Protein AF-A0A967FH48-F1 (afdb_monomer_lite)

Secondary structure (DSSP, 8-state):
-GGGSGGGSHHHHHHHHHHHHHHHHHHHHHHHHHHHHHHHH--HHHHHHHHHHHHHHHHHHHHHHHHHHHHS-TT--

pLDDT: mean 91.56, std 11.04, range [44.03, 98.38]

Structure (mmCIF, N/CA/C/O backbone):
data_AF-A0A967FH48-F1
#
_entry.id   AF-A0A967FH48-F1
#
loop_
_atom_site.group_PDB
_atom_site.id
_atom_site.type_symbol
_atom_site.label_atom_id
_atom_site.label_alt_id
_atom_site.label_comp_id
_atom_site.label_asym_id
_atom_site.label_entity_id
_atom_site.label_seq_id
_atom_site.pdbx_PDB_ins_code
_atom_site.Cartn_x
_atom_site.Cartn_y
_atom_site.Cartn_z
_atom_site.occupancy
_atom_site.B_iso_or_equiv
_atom_site.auth_seq_id
_atom_site.auth_comp_id
_atom_site.auth_asym_id
_atom_site.auth_atom_id
_atom_site.pdbx_PDB_model_num
ATOM 1 N N . MET A 1 1 ? 29.803 -2.379 -5.760 1.00 55.34 1 MET A N 1
ATOM 2 C CA . MET A 1 1 ? 28.573 -3.136 -5.422 1.00 55.34 1 MET A CA 1
ATOM 3 C C . MET A 1 1 ? 27.821 -3.500 -6.693 1.00 55.34 1 MET A C 1
ATOM 5 O O . MET A 1 1 ? 27.371 -2.604 -7.392 1.00 55.34 1 MET A O 1
ATOM 9 N N . LYS A 1 2 ? 27.692 -4.795 -7.011 1.00 69.81 2 LYS A N 1
ATOM 10 C CA . LYS A 1 2 ? 26.963 -5.281 -8.203 1.00 69.81 2 LYS A CA 1
ATOM 11 C C . LYS A 1 2 ? 25.435 -5.062 -8.123 1.00 69.81 2 LYS A C 1
ATOM 13 O O . LYS A 1 2 ? 24.761 -5.146 -9.138 1.00 69.81 2 LYS A O 1
ATOM 18 N N . ILE A 1 3 ? 24.911 -4.727 -6.940 1.00 75.06 3 ILE A N 1
ATOM 19 C CA . ILE A 1 3 ? 23.472 -4.639 -6.629 1.00 75.06 3 ILE A CA 1
ATOM 20 C C . ILE A 1 3 ? 22.770 -3.472 -7.348 1.00 75.06 3 ILE A C 1
ATOM 22 O O . ILE A 1 3 ? 21.646 -3.627 -7.806 1.00 75.06 3 ILE A O 1
ATOM 26 N N . PHE A 1 4 ? 23.433 -2.325 -7.527 1.00 84.94 4 PHE A N 1
ATOM 27 C CA . PHE A 1 4 ? 22.819 -1.142 -8.154 1.00 84.94 4 PHE A CA 1
ATOM 28 C C . PHE A 1 4 ? 23.000 -1.071 -9.674 1.00 84.94 4 PHE A C 1
ATOM 30 O O . PHE A 1 4 ? 22.642 -0.073 -10.294 1.00 84.94 4 PHE A O 1
ATOM 37 N N . HIS A 1 5 ? 23.559 -2.112 -10.298 1.00 88.56 5 HIS A N 1
ATOM 38 C CA . HIS A 1 5 ? 23.807 -2.099 -11.739 1.00 88.56 5 HIS A CA 1
ATOM 39 C C . HIS A 1 5 ? 22.500 -2.013 -12.544 1.00 88.56 5 HIS A C 1
ATOM 41 O O . HIS A 1 5 ? 22.448 -1.298 -13.539 1.00 88.56 5 HIS A O 1
ATOM 47 N N . ALA A 1 6 ? 21.430 -2.662 -12.072 1.00 85.94 6 ALA A N 1
ATOM 48 C CA . ALA A 1 6 ? 20.118 -2.640 -12.721 1.00 85.94 6 ALA A CA 1
ATOM 49 C C . ALA A 1 6 ? 19.488 -1.233 -12.768 1.00 85.94 6 ALA A C 1
ATOM 51 O O . ALA A 1 6 ? 18.814 -0.899 -13.737 1.00 85.94 6 ALA A O 1
ATOM 52 N N . LEU A 1 7 ? 19.776 -0.370 -11.782 1.00 91.25 7 LEU A N 1
ATOM 53 C CA . LEU A 1 7 ? 19.271 1.012 -11.729 1.00 91.25 7 LEU A CA 1
ATOM 54 C C . LEU A 1 7 ? 19.894 1.934 -12.787 1.00 91.25 7 LEU A C 1
ATOM 56 O O . LEU A 1 7 ? 19.436 3.059 -12.963 1.00 91.25 7 LEU A O 1
ATOM 60 N N . LYS A 1 8 ? 20.923 1.480 -13.515 1.00 92.94 8 LYS A N 1
ATOM 61 C CA . LYS A 1 8 ? 21.464 2.231 -14.656 1.00 92.94 8 LYS A CA 1
ATOM 62 C C . LYS A 1 8 ? 20.516 2.230 -15.858 1.00 92.94 8 LYS A C 1
ATOM 64 O O . LYS A 1 8 ? 20.605 3.122 -16.697 1.00 92.94 8 LYS A O 1
ATOM 69 N N . HIS A 1 9 ? 19.609 1.257 -15.948 1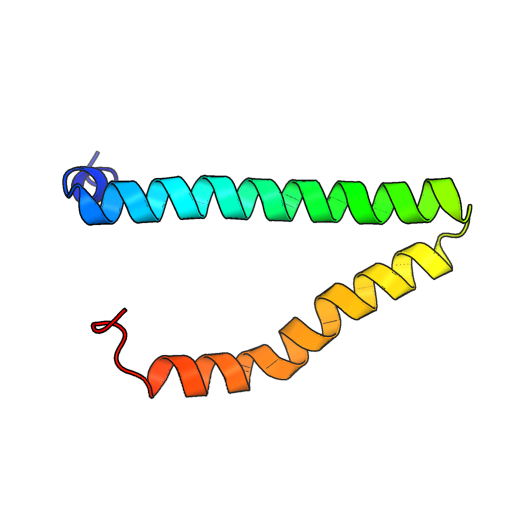.00 94.88 9 HIS A N 1
ATOM 70 C CA . HIS A 1 9 ? 18.577 1.231 -16.980 1.00 94.88 9 HIS A CA 1
ATOM 71 C C . HIS A 1 9 ? 17.423 2.150 -16.568 1.00 94.88 9 HIS A C 1
ATOM 73 O O . HIS A 1 9 ? 16.737 1.886 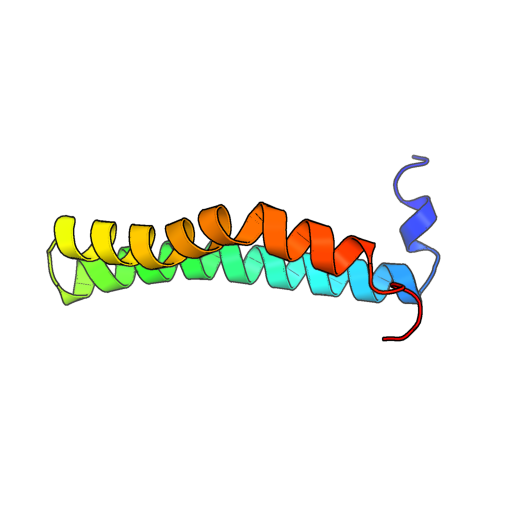-15.581 1.00 94.88 9 HIS A O 1
ATOM 79 N N . ARG A 1 10 ? 17.204 3.232 -17.327 1.00 92.75 10 ARG A N 1
ATOM 80 C CA . ARG A 1 10 ? 16.242 4.295 -16.982 1.00 92.75 10 ARG A CA 1
ATOM 81 C C . ARG A 1 10 ? 14.825 3.773 -16.734 1.00 92.75 10 ARG A C 1
ATOM 83 O O . ARG A 1 10 ? 14.205 4.167 -15.755 1.00 92.75 10 ARG A O 1
ATOM 90 N N . GLU A 1 11 ? 14.322 2.895 -17.598 1.00 92.38 11 GLU A N 1
ATOM 91 C CA . GLU A 1 11 ? 12.966 2.337 -17.475 1.00 92.38 11 GLU A CA 1
ATOM 92 C C . GLU A 1 11 ? 12.807 1.529 -16.185 1.00 92.38 11 GLU A C 1
ATOM 94 O O . GLU A 1 11 ? 11.864 1.739 -15.423 1.00 92.38 11 GLU A O 1
ATOM 99 N N . PHE A 1 12 ? 13.791 0.679 -15.882 1.00 92.19 12 PHE A N 1
ATOM 100 C CA . PHE A 1 12 ? 13.819 -0.077 -14.636 1.00 92.19 12 PHE A CA 1
ATOM 101 C C . PHE A 1 12 ? 13.896 0.845 -13.416 1.00 92.19 12 PHE A C 1
ATOM 103 O O . PHE A 1 12 ? 13.165 0.641 -12.453 1.00 92.19 12 PHE A O 1
ATOM 110 N N . ALA A 1 13 ? 14.741 1.879 -13.454 1.00 94.75 13 ALA A N 1
ATOM 111 C CA . ALA A 1 13 ? 14.890 2.823 -12.350 1.00 94.75 13 ALA A CA 1
ATOM 112 C C . ALA A 1 13 ? 13.588 3.583 -12.046 1.00 94.75 13 ALA A C 1
ATOM 114 O O . ALA A 1 13 ? 13.252 3.766 -10.876 1.00 94.75 13 ALA A O 1
ATOM 115 N N . LEU A 1 14 ? 12.836 3.979 -13.080 1.00 95.88 14 LEU A N 1
ATOM 116 C CA . LEU A 1 14 ? 11.539 4.643 -12.925 1.00 95.88 14 LEU A CA 1
ATOM 117 C C . LEU A 1 14 ? 10.502 3.718 -12.279 1.00 95.88 14 LEU A C 1
ATOM 119 O O . LEU A 1 14 ? 9.861 4.113 -11.305 1.00 95.88 14 LEU A O 1
ATOM 123 N N . ILE A 1 15 ? 10.376 2.479 -12.770 1.00 94.25 15 ILE A N 1
ATOM 124 C CA . ILE A 1 15 ? 9.451 1.491 -12.194 1.00 94.25 15 ILE A CA 1
ATOM 125 C C . ILE A 1 15 ? 9.850 1.168 -10.755 1.00 94.25 15 ILE A C 1
ATOM 127 O O . ILE A 1 15 ? 9.002 1.158 -9.867 1.00 94.25 15 ILE A O 1
ATOM 131 N N . TRP A 1 16 ? 11.138 0.936 -10.505 1.00 94.94 16 TRP A N 1
ATOM 132 C CA . TRP A 1 16 ? 11.645 0.599 -9.180 1.00 94.94 16 TRP A CA 1
ATOM 133 C C . TRP A 1 16 ? 11.409 1.731 -8.175 1.00 94.94 16 TRP A C 1
ATOM 135 O O . TRP A 1 16 ? 10.927 1.479 -7.071 1.00 94.94 16 TRP A O 1
ATOM 145 N N . GLY A 1 17 ? 11.690 2.979 -8.563 1.00 97.00 17 GLY A N 1
ATOM 146 C CA . GLY A 1 17 ? 11.449 4.152 -7.724 1.00 97.00 17 GLY A CA 1
ATOM 147 C C . GLY A 1 17 ? 9.963 4.355 -7.431 1.00 97.00 17 GLY A C 1
ATOM 148 O O . GLY A 1 17 ? 9.583 4.487 -6.269 1.00 97.00 17 GLY A O 1
ATOM 149 N N . GLY A 1 18 ? 9.116 4.294 -8.465 1.00 97.31 18 GLY A N 1
ATOM 150 C CA . GLY A 1 18 ? 7.664 4.405 -8.318 1.00 97.31 18 GLY A CA 1
ATOM 151 C C . GLY A 1 18 ? 7.089 3.323 -7.406 1.00 97.31 18 GLY A C 1
ATOM 152 O O . GLY A 1 18 ? 6.414 3.637 -6.432 1.00 97.31 18 GLY A O 1
ATOM 153 N N . GLN A 1 19 ? 7.441 2.056 -7.646 1.00 96.62 19 GLN A N 1
ATOM 154 C CA . GLN A 1 19 ? 7.014 0.927 -6.812 1.00 96.62 19 GLN A CA 1
ATOM 155 C C . GLN A 1 19 ? 7.496 1.046 -5.366 1.00 96.62 19 GLN A C 1
ATOM 157 O O . GLN A 1 19 ? 6.770 0.681 -4.444 1.00 96.62 19 GLN A O 1
ATOM 162 N N . THR A 1 20 ? 8.706 1.563 -5.149 1.00 97.25 20 THR A N 1
ATOM 163 C CA . THR A 1 20 ? 9.229 1.787 -3.797 1.00 97.25 20 THR A CA 1
ATOM 164 C C . THR A 1 20 ? 8.379 2.813 -3.055 1.00 97.25 20 THR A C 1
ATOM 166 O O . THR A 1 20 ? 7.940 2.543 -1.940 1.00 97.25 20 THR A O 1
ATOM 169 N N . ILE A 1 21 ? 8.090 3.956 -3.683 1.00 98.19 21 ILE A N 1
ATOM 170 C CA . ILE A 1 21 ? 7.247 4.999 -3.085 1.00 98.19 21 ILE A CA 1
ATOM 171 C C . ILE A 1 21 ? 5.829 4.473 -2.836 1.00 98.19 21 ILE A C 1
ATOM 173 O O . ILE A 1 21 ? 5.305 4.664 -1.742 1.00 98.19 21 ILE A O 1
ATOM 177 N N . SER A 1 22 ? 5.230 3.766 -3.801 1.00 98.38 22 SER A N 1
ATOM 178 C CA . SER A 1 22 ? 3.894 3.177 -3.648 1.00 98.38 22 SER A CA 1
ATOM 179 C C . SER A 1 22 ? 3.825 2.220 -2.461 1.00 98.38 22 SER A C 1
ATOM 181 O O . SER A 1 22 ? 2.964 2.384 -1.606 1.00 98.38 22 SER A O 1
ATOM 183 N N . ARG A 1 23 ? 4.784 1.294 -2.331 1.00 97.88 23 ARG A N 1
ATOM 184 C CA . ARG A 1 23 ? 4.804 0.334 -1.213 1.00 97.88 23 ARG A CA 1
ATOM 185 C C . ARG A 1 23 ? 4.993 0.999 0.147 1.00 97.88 23 ARG A C 1
ATOM 187 O O . ARG A 1 23 ? 4.440 0.529 1.143 1.00 97.88 23 ARG A O 1
ATOM 194 N N . LEU A 1 24 ? 5.771 2.080 0.204 1.00 98.38 24 LEU A N 1
ATOM 195 C CA . LEU A 1 24 ? 5.884 2.889 1.418 1.00 98.38 24 LEU A CA 1
ATOM 196 C C . LEU A 1 24 ? 4.550 3.567 1.748 1.00 98.38 24 LEU A C 1
ATOM 198 O O . LEU A 1 24 ? 4.119 3.521 2.898 1.00 98.38 24 LEU A O 1
ATOM 202 N N . GLY A 1 25 ? 3.878 4.133 0.744 1.00 98.00 25 GLY A N 1
ATOM 203 C CA . GLY A 1 25 ? 2.541 4.708 0.880 1.00 98.00 25 GLY A CA 1
ATOM 204 C C . GLY A 1 25 ? 1.518 3.699 1.400 1.00 98.00 25 GLY A C 1
ATOM 205 O O . GLY A 1 25 ? 0.827 3.994 2.371 1.00 98.00 25 GLY A O 1
ATOM 206 N N . ASP A 1 26 ? 1.485 2.494 0.832 1.00 96.81 26 ASP A N 1
ATOM 207 C CA . ASP A 1 26 ? 0.586 1.414 1.259 1.00 96.81 26 ASP A CA 1
ATOM 208 C C . ASP A 1 26 ? 0.827 1.023 2.725 1.00 96.81 26 ASP A C 1
ATOM 210 O O . ASP A 1 26 ? -0.115 0.872 3.504 1.00 96.81 26 ASP A O 1
ATOM 214 N N . SER A 1 27 ? 2.099 0.927 3.129 1.00 96.12 27 SER A N 1
ATOM 215 C CA . SER A 1 27 ? 2.478 0.596 4.510 1.00 96.12 27 SER A CA 1
ATOM 216 C C . SER A 1 27 ? 2.021 1.674 5.498 1.00 96.12 27 SER A C 1
ATOM 218 O O . SER A 1 27 ? 1.477 1.367 6.560 1.00 96.12 27 SER A O 1
ATOM 220 N N . LEU A 1 28 ? 2.203 2.949 5.141 1.00 98.12 28 LEU A N 1
ATOM 221 C CA . LEU A 1 28 ? 1.738 4.077 5.950 1.00 98.12 28 LEU A CA 1
ATOM 222 C C . LEU A 1 28 ? 0.210 4.134 6.012 1.00 98.12 28 LEU A C 1
ATOM 224 O O . LEU A 1 28 ? -0.349 4.349 7.087 1.00 98.12 28 LEU A O 1
ATOM 228 N N . TYR A 1 29 ? -0.463 3.904 4.884 1.00 97.06 29 TYR A N 1
ATOM 229 C CA . TYR A 1 29 ? -1.919 3.858 4.807 1.00 97.06 29 TYR A CA 1
ATOM 230 C C . TYR A 1 29 ? -2.496 2.778 5.722 1.00 97.06 29 TYR A C 1
ATOM 232 O O . TYR A 1 29 ? -3.453 3.044 6.442 1.00 97.06 29 TYR A O 1
ATOM 240 N N . GLN A 1 30 ? -1.897 1.587 5.756 1.00 95.25 30 GLN A N 1
ATOM 241 C CA . GLN A 1 30 ? -2.375 0.495 6.603 1.00 95.25 30 GLN A CA 1
ATOM 242 C C . GLN A 1 30 ? -2.325 0.854 8.097 1.00 95.25 30 GLN A C 1
ATOM 244 O O . GLN A 1 30 ? -3.281 0.590 8.830 1.00 95.25 30 GLN A O 1
ATOM 249 N N . ILE A 1 31 ? -1.245 1.506 8.541 1.00 96.06 31 ILE A N 1
ATOM 250 C CA . ILE A 1 31 ? -1.107 1.995 9.921 1.00 96.06 31 ILE A CA 1
ATOM 251 C C . ILE A 1 31 ? -2.136 3.097 10.199 1.00 96.06 31 ILE A C 1
ATOM 253 O O . ILE A 1 31 ? -2.844 3.046 11.206 1.00 96.06 31 ILE A O 1
ATOM 257 N N . ALA A 1 32 ? -2.242 4.071 9.292 1.00 97.69 32 ALA A N 1
ATOM 258 C CA . ALA A 1 32 ? -3.157 5.198 9.430 1.00 97.69 32 ALA A CA 1
ATOM 259 C C . ALA A 1 32 ? -4.622 4.746 9.473 1.00 97.69 32 ALA A C 1
ATOM 261 O O . ALA A 1 32 ? -5.380 5.232 10.304 1.00 97.69 32 ALA A O 1
ATOM 262 N N . LEU A 1 33 ? -5.016 3.789 8.630 1.00 97.19 33 LEU A N 1
ATOM 263 C CA . LEU A 1 33 ? -6.367 3.238 8.601 1.00 97.19 33 LEU A CA 1
ATOM 264 C C . LEU A 1 33 ? -6.707 2.531 9.917 1.00 97.19 33 LEU A C 1
ATOM 266 O O . LEU A 1 33 ? -7.768 2.786 10.483 1.00 97.19 33 LEU A O 1
ATOM 270 N N . ALA A 1 34 ? -5.811 1.676 10.420 1.00 95.38 34 ALA A N 1
ATOM 271 C CA . ALA A 1 34 ? -6.015 0.980 11.689 1.00 95.38 34 ALA A CA 1
ATOM 272 C C . ALA A 1 34 ? -6.209 1.974 12.841 1.00 95.38 34 ALA A C 1
ATOM 274 O O . ALA A 1 34 ? -7.187 1.894 13.588 1.00 95.38 34 ALA A O 1
ATOM 275 N N . TRP A 1 35 ? -5.304 2.953 12.929 1.00 97.06 35 TRP A N 1
ATOM 276 C CA . TRP A 1 35 ? -5.362 4.008 13.933 1.00 97.06 35 TRP A CA 1
ATOM 277 C C . TRP A 1 35 ? -6.645 4.830 13.817 1.00 97.06 35 TRP A C 1
ATOM 279 O O . TRP A 1 35 ? -7.331 5.053 14.810 1.00 97.06 35 TRP A O 1
ATOM 289 N N . TRP A 1 36 ? -7.004 5.248 12.605 1.00 98.00 36 TRP A N 1
ATOM 290 C CA . TRP A 1 36 ? -8.174 6.083 12.354 1.00 98.00 36 TRP A CA 1
ATOM 291 C C . TRP A 1 36 ? -9.483 5.383 12.729 1.00 98.00 36 TRP A C 1
ATOM 293 O O . TRP A 1 36 ? -10.363 6.000 13.328 1.00 98.00 36 TRP A O 1
ATOM 303 N N . VAL A 1 37 ? -9.613 4.083 12.437 1.00 97.88 37 VAL A N 1
ATOM 304 C CA . VAL A 1 37 ? -10.789 3.303 12.854 1.00 97.88 37 VAL A CA 1
ATOM 305 C C . VAL A 1 37 ? -10.869 3.228 14.375 1.00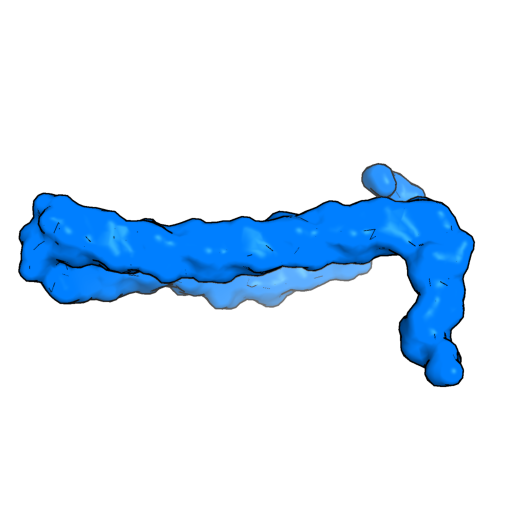 97.88 37 VAL A C 1
ATOM 307 O O . VAL A 1 37 ? -11.951 3.422 14.936 1.00 97.88 37 VAL A O 1
ATOM 310 N N . LEU A 1 38 ? -9.743 2.981 15.050 1.00 98.06 38 LEU A N 1
ATOM 311 C CA . LEU A 1 38 ? -9.701 2.958 16.509 1.00 98.0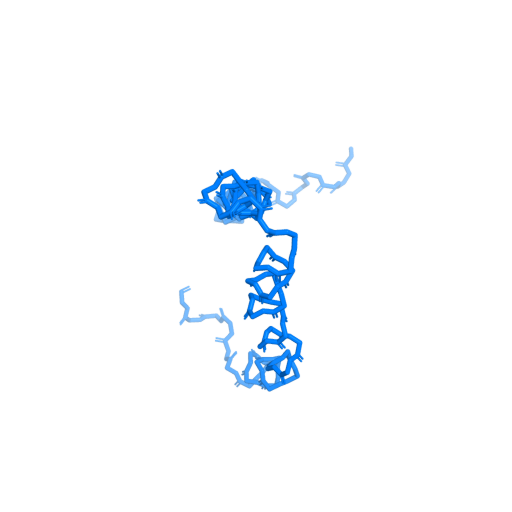6 38 LEU A CA 1
ATOM 312 C C . LEU A 1 38 ? -10.082 4.321 17.101 1.00 98.06 38 LEU A C 1
ATOM 314 O O . LEU A 1 38 ? -10.904 4.373 18.008 1.00 98.06 38 LEU A O 1
ATOM 318 N N . GLU A 1 39 ? -9.554 5.417 16.557 1.00 98.19 39 GLU A N 1
ATOM 319 C CA . GLU A 1 39 ? -9.859 6.779 17.005 1.00 98.19 39 GLU A CA 1
ATOM 320 C C . GLU A 1 39 ? -11.339 7.136 16.805 1.00 98.19 39 GLU A C 1
ATOM 322 O O . GLU A 1 39 ? -11.962 7.728 17.686 1.00 98.19 39 GLU A O 1
ATOM 327 N N . LYS A 1 40 ? -11.932 6.762 15.663 1.00 98.31 40 LYS A N 1
ATOM 328 C CA . LYS A 1 40 ? -13.326 7.106 15.347 1.00 98.31 40 LYS A CA 1
ATOM 329 C C . LYS A 1 40 ? -14.365 6.232 16.023 1.00 98.31 40 LYS A C 1
ATOM 331 O O . LYS A 1 40 ? -15.461 6.715 16.292 1.00 98.31 40 LYS A O 1
ATOM 336 N N . THR A 1 41 ? -14.055 4.965 16.269 1.00 97.56 41 THR A N 1
ATOM 337 C CA . THR A 1 41 ? -15.021 4.017 16.846 1.00 97.56 41 THR A CA 1
ATOM 338 C C . THR A 1 41 ? -14.774 3.732 18.323 1.00 97.56 41 THR A C 1
ATOM 340 O O . THR A 1 41 ? -15.667 3.220 18.992 1.00 97.56 41 THR A O 1
ATOM 343 N N . GLY A 1 42 ? -13.564 3.994 18.831 1.00 97.25 42 GLY A N 1
ATOM 344 C CA . GLY A 1 42 ? -13.112 3.544 20.150 1.00 97.25 42 GLY A CA 1
ATOM 345 C C . GLY A 1 42 ? -13.027 2.018 20.291 1.00 97.25 42 GLY A C 1
ATOM 346 O O . GLY A 1 42 ? -12.811 1.517 21.391 1.00 97.25 42 GLY A O 1
ATOM 347 N N . SER A 1 43 ? -13.225 1.264 19.203 1.00 97.00 43 SER A N 1
ATOM 348 C CA . SER A 1 43 ? -13.441 -0.180 19.242 1.00 97.00 43 SER A CA 1
ATOM 349 C C . SER A 1 43 ? -12.315 -0.950 18.557 1.00 97.00 43 SER A C 1
ATOM 351 O O . SER A 1 43 ? -12.143 -0.915 17.336 1.00 97.00 43 SER A O 1
ATOM 353 N N . ALA A 1 44 ? -11.585 -1.735 19.352 1.00 95.75 44 ALA A N 1
ATOM 354 C CA . ALA A 1 44 ? -10.553 -2.638 18.850 1.00 95.75 44 ALA A CA 1
ATOM 355 C C . ALA A 1 44 ? -11.130 -3.758 17.964 1.00 95.75 44 ALA A C 1
ATOM 357 O O . ALA A 1 44 ? -10.461 -4.213 17.036 1.00 95.75 44 ALA A O 1
ATOM 358 N N . THR A 1 45 ? -12.377 -4.183 18.199 1.00 97.88 45 THR A N 1
ATOM 359 C CA . THR A 1 45 ? -13.035 -5.202 17.365 1.00 97.88 45 THR A CA 1
ATOM 360 C C . THR A 1 45 ? -13.402 -4.648 15.993 1.00 97.88 45 THR A C 1
ATOM 362 O O . THR A 1 45 ? -13.212 -5.337 14.990 1.00 97.88 45 THR A O 1
ATOM 365 N N . ALA A 1 46 ? -13.850 -3.390 15.917 1.00 97.19 46 ALA A N 1
ATOM 366 C CA . ALA A 1 46 ? -14.104 -2.717 14.645 1.00 97.19 46 ALA A CA 1
ATOM 367 C C . ALA A 1 46 ? -12.807 -2.556 13.836 1.00 97.19 46 ALA A C 1
ATOM 369 O O . ALA A 1 46 ? -12.764 -2.930 12.664 1.00 97.19 46 ALA A O 1
ATOM 370 N N . MET A 1 47 ? -11.727 -2.097 14.481 1.00 97.81 47 MET A N 1
ATOM 371 C CA . MET A 1 47 ? -10.392 -2.023 13.873 1.00 97.81 47 MET A CA 1
ATOM 372 C C . MET A 1 47 ? -9.933 -3.389 13.343 1.00 97.81 47 MET A C 1
ATOM 374 O O . MET A 1 47 ? -9.548 -3.501 12.179 1.00 97.81 47 MET A O 1
ATOM 378 N N . GLY A 1 48 ? -10.013 -4.437 14.170 1.00 96.44 48 GLY A N 1
ATOM 379 C CA . GLY A 1 48 ? -9.636 -5.796 13.778 1.00 96.44 48 GLY A CA 1
ATOM 380 C C . GLY A 1 48 ? -10.447 -6.311 12.589 1.00 96.44 48 GLY A C 1
ATOM 381 O O . GLY A 1 48 ? -9.880 -6.883 11.662 1.00 96.44 48 GLY A O 1
ATOM 382 N N . THR A 1 49 ? -11.752 -6.035 12.563 1.00 97.31 49 THR A N 1
ATOM 383 C CA . THR A 1 49 ? -12.634 -6.430 11.455 1.00 97.31 49 THR A CA 1
ATOM 384 C C . THR A 1 49 ? -12.233 -5.749 10.147 1.00 97.31 49 THR A C 1
ATOM 386 O O . THR A 1 49 ? -12.120 -6.415 9.120 1.00 97.31 49 THR A O 1
ATOM 389 N N . VAL A 1 50 ? -11.956 -4.441 10.175 1.00 96.81 50 VAL A N 1
ATOM 390 C CA . VAL A 1 50 ? -11.481 -3.711 8.989 1.00 96.81 50 VAL A CA 1
ATOM 391 C C . VAL A 1 50 ? -10.160 -4.297 8.491 1.00 96.81 50 VAL A C 1
ATOM 393 O O . VAL A 1 50 ? -10.030 -4.599 7.306 1.00 96.81 50 VAL A O 1
ATOM 396 N N . LEU A 1 51 ? -9.201 -4.546 9.387 1.00 95.19 51 LEU A N 1
ATOM 397 C CA . LEU A 1 51 ? -7.922 -5.156 9.017 1.00 95.19 51 LEU A CA 1
ATOM 398 C C . LEU A 1 51 ? -8.098 -6.548 8.395 1.00 95.19 51 LEU A C 1
ATOM 400 O O . LEU A 1 51 ? -7.497 -6.836 7.358 1.00 95.19 51 LEU A O 1
ATOM 404 N N . MET A 1 52 ? -8.974 -7.382 8.956 1.00 96.62 52 MET A N 1
ATOM 405 C CA . MET A 1 52 ? -9.310 -8.685 8.378 1.00 96.62 52 MET A CA 1
ATOM 406 C C . MET A 1 52 ? -9.892 -8.544 6.970 1.00 96.62 52 MET A C 1
ATOM 408 O O . MET A 1 52 ? -9.444 -9.238 6.060 1.00 96.62 52 MET A O 1
ATOM 412 N N . LEU A 1 53 ? -10.822 -7.612 6.754 1.00 96.19 53 LEU A N 1
ATOM 413 C CA . LEU A 1 53 ? -11.433 -7.387 5.440 1.00 96.19 53 LEU A CA 1
ATOM 4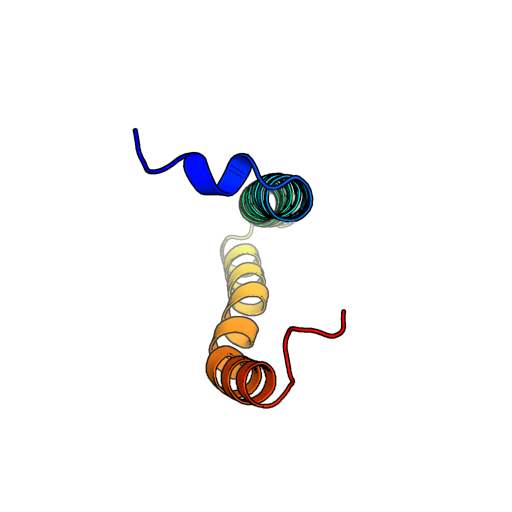14 C C . LEU A 1 53 ? -10.449 -6.845 4.395 1.00 96.19 53 LEU A C 1
ATOM 416 O O . LEU A 1 53 ? -10.626 -7.119 3.213 1.00 96.19 53 LEU A O 1
ATOM 420 N N . THR A 1 54 ? -9.395 -6.135 4.803 1.00 92.19 54 THR A N 1
ATOM 421 C CA . THR A 1 54 ? -8.329 -5.712 3.872 1.00 92.19 54 THR A CA 1
ATOM 422 C C . THR A 1 54 ? -7.365 -6.844 3.505 1.00 92.19 54 THR A C 1
ATOM 424 O O . THR A 1 54 ? -6.808 -6.851 2.411 1.00 92.19 54 THR A O 1
ATOM 427 N N . THR A 1 55 ? -7.176 -7.822 4.395 1.00 93.25 55 THR A N 1
ATOM 428 C CA . THR A 1 55 ? -6.104 -8.825 4.280 1.00 93.25 55 THR A CA 1
ATOM 429 C C . THR A 1 55 ? -6.605 -10.191 3.797 1.00 93.25 55 THR A C 1
ATOM 431 O O . THR A 1 55 ? -5.944 -10.851 2.996 1.00 93.25 55 THR A O 1
ATOM 434 N N . ILE A 1 56 ? -7.786 -10.631 4.239 1.00 96.88 56 ILE A N 1
ATOM 435 C CA . ILE A 1 56 ? -8.350 -11.941 3.874 1.00 96.88 56 ILE A CA 1
ATOM 436 C C . ILE A 1 56 ? -8.554 -12.074 2.358 1.00 96.88 56 ILE A C 1
ATOM 438 O O . ILE A 1 56 ? -8.097 -13.077 1.807 1.00 96.88 56 ILE A O 1
ATOM 442 N N . PRO A 1 57 ? -9.168 -11.106 1.646 1.00 95.06 57 PRO A N 1
ATOM 443 C CA . PRO A 1 57 ? -9.337 -11.224 0.200 1.00 95.06 57 PRO A CA 1
ATOM 444 C C . PRO A 1 57 ? -8.002 -11.390 -0.530 1.00 95.06 57 PRO A C 1
ATOM 446 O O . PRO A 1 57 ? -7.903 -12.223 -1.426 1.00 95.06 57 PRO A O 1
ATOM 449 N N . LEU A 1 58 ? -6.954 -10.671 -0.107 1.00 93.81 58 LEU A N 1
ATOM 450 C CA . LEU A 1 58 ? -5.617 -10.813 -0.683 1.00 93.81 58 LEU A CA 1
ATOM 451 C C . LEU A 1 58 ? -5.122 -12.261 -0.585 1.00 93.81 58 LEU A C 1
ATOM 453 O O . LEU A 1 58 ? -4.675 -12.815 -1.584 1.00 93.81 58 LEU A O 1
ATOM 457 N N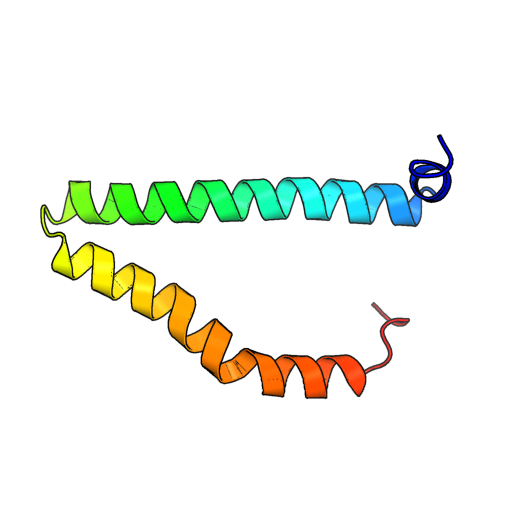 . PHE A 1 59 ? -5.240 -12.889 0.588 1.00 95.00 59 PHE A N 1
ATOM 458 C CA . PHE A 1 59 ? -4.844 -14.287 0.768 1.00 95.00 59 PHE A CA 1
ATOM 459 C C . PHE A 1 59 ? -5.698 -15.256 -0.050 1.00 95.00 59 PHE A C 1
ATOM 461 O O . PHE A 1 59 ? -5.153 -16.164 -0.677 1.00 95.00 59 PHE A O 1
ATOM 468 N N . LEU A 1 60 ? -7.018 -15.052 -0.082 1.00 96.56 60 LEU A N 1
ATOM 469 C CA . LEU A 1 60 ? -7.942 -15.909 -0.829 1.00 96.56 60 LEU A CA 1
ATOM 470 C C . LEU A 1 60 ? -7.664 -15.882 -2.335 1.00 96.56 60 LEU A C 1
ATOM 472 O O . LEU A 1 60 ? -7.711 -16.918 -2.997 1.00 96.56 60 LEU A O 1
ATOM 476 N N . PHE A 1 61 ? -7.346 -14.706 -2.874 1.00 96.19 61 PHE A N 1
ATOM 477 C CA . PHE A 1 61 ? -7.114 -14.521 -4.303 1.00 96.19 61 PHE A CA 1
ATOM 478 C C . PHE A 1 61 ? -5.637 -14.584 -4.702 1.00 96.19 61 PHE A C 1
ATOM 480 O O . PHE A 1 61 ? -5.342 -14.458 -5.889 1.00 96.19 61 PHE A O 1
ATOM 487 N N . LEU A 1 62 ? -4.710 -14.835 -3.769 1.00 94.75 62 LEU A N 1
ATOM 488 C CA . LEU A 1 62 ? -3.270 -14.839 -4.048 1.00 94.75 62 LEU A CA 1
ATOM 489 C C . LEU A 1 62 ? -2.894 -15.850 -5.140 1.00 94.75 62 LEU A C 1
ATOM 491 O O . LEU A 1 62 ? -2.215 -15.503 -6.104 1.00 94.75 62 LEU A O 1
ATOM 495 N N . LEU A 1 63 ? -3.366 -17.094 -5.011 1.00 94.50 63 LEU A N 1
ATOM 496 C CA . LEU A 1 63 ? -3.060 -18.168 -5.964 1.00 94.50 63 LEU A CA 1
ATOM 497 C C . LEU A 1 63 ? -3.722 -17.935 -7.322 1.00 94.50 63 LEU A C 1
ATOM 499 O O . LEU A 1 63 ? -3.104 -18.158 -8.359 1.00 94.50 63 LEU A O 1
ATOM 503 N N . ILE A 1 64 ? -4.969 -17.462 -7.316 1.00 95.12 64 ILE A N 1
ATOM 504 C CA . ILE A 1 64 ? -5.727 -17.181 -8.539 1.00 95.12 64 ILE A CA 1
ATOM 505 C C . ILE A 1 64 ? -5.065 -16.026 -9.294 1.00 95.12 64 ILE A C 1
ATOM 507 O O . ILE A 1 64 ? -4.799 -16.141 -10.489 1.00 95.12 64 ILE A O 1
ATOM 511 N N . GLY A 1 65 ? -4.733 -14.944 -8.589 1.00 91.69 65 GLY A N 1
ATOM 512 C CA . GLY A 1 65 ? -4.012 -13.803 -9.141 1.00 91.69 65 GLY A CA 1
ATOM 513 C C . GLY A 1 65 ? -2.641 -14.196 -9.687 1.00 91.69 65 GLY A C 1
ATOM 514 O O . GLY A 1 65 ? -2.293 -13.771 -10.785 1.00 91.69 65 GLY A O 1
ATOM 515 N N . GLY A 1 66 ? -1.899 -15.059 -8.982 1.00 91.62 66 GLY A N 1
ATOM 516 C CA . GLY A 1 66 ? -0.620 -15.599 -9.451 1.00 91.62 66 GLY A CA 1
ATOM 517 C C . GLY A 1 66 ? -0.758 -16.421 -10.734 1.00 91.62 66 GLY A C 1
ATOM 518 O O . GLY A 1 66 ? -0.093 -16.137 -11.726 1.00 91.62 66 GLY A O 1
ATOM 519 N N . ALA A 1 67 ? -1.695 -17.372 -10.761 1.00 92.75 67 ALA A N 1
ATOM 520 C CA . ALA A 1 67 ? -1.955 -18.200 -11.938 1.00 92.75 67 ALA A CA 1
ATOM 521 C C . ALA A 1 67 ? -2.391 -17.373 -13.161 1.00 92.75 67 ALA A C 1
ATOM 523 O O . ALA A 1 67 ? -2.023 -17.688 -14.294 1.00 92.75 67 ALA A O 1
ATOM 524 N N . ILE A 1 68 ? -3.166 -16.307 -12.940 1.00 91.62 68 ILE A N 1
ATOM 525 C CA . ILE A 1 68 ? -3.523 -15.337 -13.979 1.00 91.62 68 ILE A CA 1
ATOM 526 C C . ILE A 1 68 ? -2.270 -14.576 -14.433 1.00 91.62 68 ILE A C 1
ATOM 528 O O . ILE A 1 68 ? -1.981 -14.548 -15.627 1.00 91.62 68 ILE A O 1
ATOM 532 N N . ALA A 1 69 ? -1.495 -14.010 -13.507 1.00 89.50 69 ALA A N 1
ATOM 533 C CA . ALA A 1 69 ? -0.300 -13.223 -13.816 1.00 89.50 69 ALA A CA 1
ATOM 534 C C . ALA A 1 69 ? 0.772 -14.008 -14.591 1.00 89.50 69 ALA A C 1
ATOM 536 O O . ALA A 1 69 ? 1.512 -13.416 -15.373 1.00 89.50 69 ALA A O 1
ATOM 537 N N . ASP A 1 70 ? 0.842 -15.325 -14.404 1.00 90.44 70 ASP A N 1
ATOM 538 C CA . ASP A 1 70 ? 1.768 -16.190 -15.138 1.00 90.44 70 ASP A CA 1
ATOM 539 C C . ASP A 1 70 ? 1.261 -16.554 -16.542 1.00 90.44 70 ASP A C 1
ATOM 541 O O . ASP A 1 70 ? 2.057 -16.827 -17.441 1.00 90.44 70 ASP A O 1
ATOM 545 N N . ARG A 1 71 ? -0.061 -16.529 -16.763 1.00 86.94 71 ARG A N 1
ATOM 546 C CA . ARG A 1 71 ? -0.671 -16.806 -18.074 1.00 86.94 71 ARG A CA 1
ATOM 547 C C . ARG A 1 71 ? -0.630 -15.616 -19.029 1.00 86.94 71 ARG A C 1
ATOM 549 O O . ARG A 1 71 ? -0.627 -15.824 -20.241 1.00 86.94 71 ARG A O 1
ATOM 556 N N . PHE A 1 72 ? -0.611 -14.388 -18.519 1.00 83.56 72 PHE A N 1
ATOM 557 C CA . PHE A 1 72 ? -0.551 -13.184 -19.347 1.00 83.56 72 PHE A CA 1
ATOM 558 C C . PHE A 1 72 ? 0.898 -12.697 -19.500 1.00 83.56 72 PHE A C 1
ATOM 560 O O . PHE A 1 72 ? 1.615 -12.499 -18.523 1.00 83.56 72 PHE A O 1
ATOM 567 N N . SER A 1 73 ? 1.346 -12.500 -20.747 1.00 75.88 73 SER A N 1
ATOM 568 C CA . SER A 1 73 ? 2.698 -12.002 -21.030 1.00 75.88 73 SER A CA 1
ATOM 569 C C . SER A 1 73 ? 2.904 -10.612 -20.424 1.00 75.88 73 SER A C 1
ATOM 571 O O . SER A 1 73 ? 2.187 -9.668 -20.749 1.00 75.88 73 SER A O 1
ATOM 573 N N . ARG A 1 74 ? 3.935 -10.480 -19.583 1.00 66.69 74 ARG A N 1
ATOM 574 C CA . ARG A 1 74 ? 4.306 -9.241 -18.875 1.00 66.69 74 ARG A CA 1
ATOM 575 C C . ARG A 1 74 ? 4.848 -8.136 -19.797 1.00 66.69 74 ARG A C 1
ATOM 577 O O . ARG A 1 74 ? 5.058 -7.024 -19.337 1.00 66.69 74 ARG A O 1
ATOM 584 N N . LEU A 1 75 ? 5.095 -8.436 -21.077 1.00 59.75 75 LEU A N 1
ATOM 585 C CA . LEU A 1 75 ? 5.805 -7.573 -22.038 1.00 59.75 75 LEU A CA 1
ATOM 586 C C . LEU A 1 75 ? 4.890 -6.690 -22.906 1.00 59.75 75 LEU A C 1
ATOM 588 O O . LEU A 1 75 ? 5.311 -6.206 -23.956 1.00 59.75 75 LEU A O 1
ATOM 592 N N . ARG A 1 76 ? 3.632 -6.483 -22.509 1.00 51.38 76 ARG A N 1
ATOM 593 C CA . ARG A 1 76 ? 2.726 -5.577 -23.227 1.00 51.38 76 ARG A CA 1
ATOM 594 C C . ARG A 1 76 ? 1.811 -4.824 -22.261 1.00 51.38 76 ARG A C 1
ATOM 596 O O . ARG A 1 76 ? 0.595 -4.972 -22.327 1.00 51.38 76 ARG A O 1
ATOM 603 N N . VAL A 1 77 ? 2.419 -4.051 -21.361 1.00 44.03 77 VAL A N 1
ATOM 604 C CA . VAL A 1 77 ? 1.796 -2.937 -20.626 1.00 44.03 77 VAL A CA 1
ATOM 605 C C . VAL A 1 77 ? 2.823 -1.821 -20.522 1.00 44.03 77 VAL A C 1
ATOM 607 O O . VAL A 1 77 ? 3.984 -2.154 -20.194 1.00 44.03 77 VAL A O 1
#

Radius of gyration: 17.93 Å; chains: 1; bounding box: 44×25×43 Å

Foldseek 3Di:
DVVCPQCVPPVSVVVVVVVVVVVVVVVVVLVVQLVVQCVVPVDNVSSVVVNCVVVVVCVVCVVVVVVVVVPDDPPPD

Sequence (77 aa):
MKIFHALKHREFALIWGGQTISRLGDSLYQIALAWWVLEKTGSATAMGTVLMLTTIPLFLFLLIGGAIADRFSRLRV